Protein AF-A0A0B4XIQ1-F1 (afdb_monomer)

Solvent-accessible surface area (backbone atoms only — not comparable to full-atom values): 6221 Å² total; per-residue (Å²): 138,69,76,20,51,28,39,29,23,47,91,48,35,84,79,38,47,66,51,46,58,60,47,50,54,62,51,46,55,49,48,25,62,77,68,72,46,60,70,89,78,64,60,83,38,84,40,70,35,88,64,92,58,86,68,62,64,44,79,46,84,70,76,81,92,52,90,86,67,38,70,68,58,52,52,52,50,51,53,54,51,51,56,59,49,52,64,45,71,55,66,74,74,73,76,75,80,83,80,131

pLDDT: mean 79.01, std 18.74, range [32.28, 96.19]

Radius of gyration: 15.12 Å; Cα contacts (8 Å, |Δi|>4): 88; chains: 1; bounding box: 27×27×56 Å

Secondary structure (DSSP, 8-state):
---EEEEEETTTHHHHHHHHHHHHHHHHHHHHHHTT--GGG--EEEEEE--SSS-SEEE-------TT--HHHHHHHHHHHHHHHHHHHSGGGSSSSS--

Structure (mmCIF, N/CA/C/O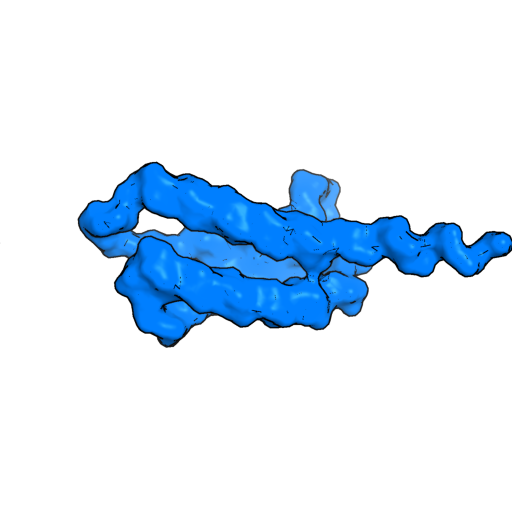 backbone):
data_AF-A0A0B4XIQ1-F1
#
_entry.id   AF-A0A0B4XIQ1-F1
#
loop_
_atom_site.group_PDB
_atom_site.id
_atom_site.type_symbol
_atom_site.label_atom_id
_atom_site.label_alt_id
_atom_site.label_comp_id
_atom_site.label_asym_id
_atom_site.label_entity_id
_atom_site.label_seq_id
_atom_site.pdbx_PDB_ins_code
_atom_site.Cartn_x
_atom_site.Cartn_y
_atom_site.Cartn_z
_atom_site.occupancy
_atom_site.B_iso_or_equiv
_atom_site.auth_seq_id
_atom_site.auth_comp_id
_atom_site.auth_asym_id
_atom_site.auth_atom_id
_atom_site.pdbx_PDB_model_num
ATOM 1 N N . MET A 1 1 ? 9.955 -2.302 13.894 1.00 39.22 1 MET A N 1
ATOM 2 C CA . MET A 1 1 ? 9.408 -1.651 12.689 1.00 39.22 1 MET A CA 1
ATOM 3 C C . MET A 1 1 ? 9.991 -2.413 11.513 1.00 39.22 1 MET A C 1
ATOM 5 O O . MET A 1 1 ? 11.208 -2.444 11.404 1.00 39.22 1 MET A O 1
ATOM 9 N N . LYS A 1 2 ? 9.186 -3.201 10.797 1.00 43.44 2 LYS A N 1
ATOM 10 C CA . LYS A 1 2 ? 9.639 -3.964 9.625 1.00 43.44 2 LYS A CA 1
ATOM 11 C C . LYS A 1 2 ? 8.827 -3.459 8.444 1.00 43.44 2 LYS A C 1
ATOM 13 O O . LYS A 1 2 ? 7.602 -3.553 8.500 1.00 43.44 2 LYS A O 1
ATOM 18 N N . ASP A 1 3 ? 9.520 -2.901 7.463 1.00 44.41 3 ASP A N 1
ATOM 19 C CA . ASP A 1 3 ? 8.952 -2.394 6.219 1.00 44.41 3 ASP A CA 1
ATOM 20 C C . ASP A 1 3 ? 8.116 -3.468 5.512 1.00 44.41 3 ASP A C 1
ATOM 22 O O . ASP A 1 3 ? 8.366 -4.666 5.653 1.00 44.41 3 ASP A O 1
ATOM 26 N N . ALA A 1 4 ? 7.113 -3.019 4.765 1.00 50.34 4 ALA A N 1
ATOM 27 C CA . ALA A 1 4 ? 6.268 -3.822 3.893 1.00 50.34 4 ALA A CA 1
ATOM 28 C C . ALA A 1 4 ? 6.887 -3.833 2.478 1.00 50.34 4 ALA A C 1
ATOM 30 O O . ALA A 1 4 ? 6.814 -2.809 1.787 1.00 50.34 4 ALA A O 1
ATOM 31 N N . PRO A 1 5 ? 7.563 -4.918 2.043 1.00 57.34 5 PRO A N 1
ATOM 32 C CA . PRO A 1 5 ? 8.177 -4.956 0.725 1.00 57.34 5 PRO A CA 1
ATOM 33 C C . PRO A 1 5 ? 7.137 -5.251 -0.358 1.00 57.34 5 PRO A C 1
ATOM 35 O O . PRO A 1 5 ? 6.532 -6.322 -0.403 1.00 57.34 5 PRO A O 1
ATOM 38 N N . SER A 1 6 ? 6.982 -4.314 -1.286 1.00 56.91 6 SER A N 1
ATOM 39 C CA . SER A 1 6 ? 6.456 -4.618 -2.616 1.00 56.91 6 SER A CA 1
ATOM 40 C C . SER A 1 6 ? 7.584 -5.209 -3.465 1.00 56.91 6 SER A C 1
ATOM 42 O O . SER A 1 6 ? 8.683 -4.654 -3.511 1.00 56.91 6 SER A O 1
ATOM 44 N N . ARG A 1 7 ? 7.343 -6.363 -4.092 1.00 67.62 7 ARG A N 1
ATOM 45 C CA . ARG A 1 7 ? 8.291 -7.059 -4.968 1.00 67.62 7 ARG A CA 1
ATOM 46 C C . ARG A 1 7 ? 7.834 -6.900 -6.414 1.00 67.62 7 ARG A C 1
ATOM 48 O O . ARG A 1 7 ? 6.703 -7.254 -6.720 1.00 67.62 7 ARG A O 1
ATOM 55 N N . THR A 1 8 ? 8.682 -6.369 -7.284 1.00 64.44 8 THR A N 1
ATOM 56 C CA . THR A 1 8 ? 8.378 -6.182 -8.717 1.00 64.44 8 THR A CA 1
ATOM 57 C C . THR A 1 8 ? 9.353 -6.996 -9.550 1.00 64.44 8 THR A C 1
ATOM 59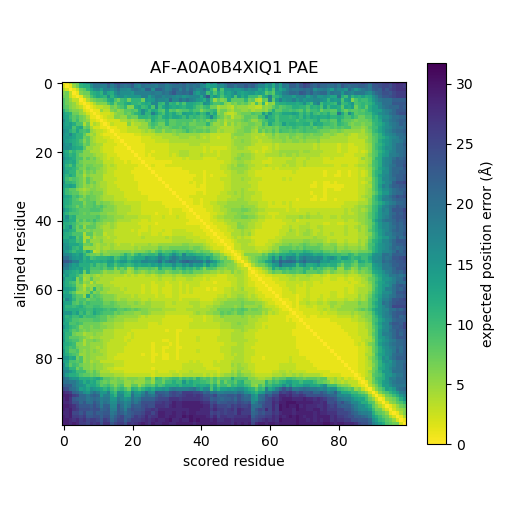 O O . THR A 1 8 ? 10.531 -7.012 -9.219 1.00 64.44 8 THR A O 1
ATOM 62 N N . ASP A 1 9 ? 8.899 -7.654 -10.614 1.00 72.62 9 ASP A N 1
ATOM 63 C CA . ASP A 1 9 ? 9.800 -8.346 -11.541 1.00 72.62 9 ASP A CA 1
ATOM 64 C C . ASP A 1 9 ? 10.871 -7.377 -12.084 1.00 72.62 9 ASP A C 1
ATOM 66 O O . ASP A 1 9 ? 10.548 -6.339 -12.664 1.00 72.62 9 ASP A O 1
ATOM 70 N N . GLU A 1 10 ? 12.147 -7.712 -11.890 1.00 68.75 10 GLU A N 1
ATOM 71 C CA . GLU A 1 10 ? 13.316 -6.944 -12.336 1.00 68.75 10 GLU A CA 1
ATOM 72 C C . GLU A 1 10 ? 13.253 -6.629 -13.836 1.00 68.75 10 GLU A C 1
ATOM 74 O O . GLU A 1 10 ? 13.663 -5.552 -14.261 1.00 68.75 10 GLU A O 1
ATOM 79 N N . THR A 1 11 ? 12.693 -7.531 -14.645 1.00 72.88 11 THR A N 1
ATOM 80 C CA . THR A 1 11 ? 12.578 -7.338 -16.098 1.00 72.88 11 THR A CA 1
ATOM 81 C C . THR A 1 11 ? 11.568 -6.255 -16.486 1.00 72.88 11 THR A C 1
ATOM 83 O O . THR A 1 11 ? 11.680 -5.676 -17.565 1.00 72.88 11 THR A O 1
ATOM 86 N N . LEU A 1 12 ? 10.614 -5.946 -15.603 1.00 74.31 12 LEU A N 1
ATOM 87 C CA . LEU A 1 12 ? 9.602 -4.898 -15.780 1.00 74.31 12 LEU A CA 1
ATOM 88 C C . LEU A 1 12 ? 9.956 -3.625 -15.023 1.00 74.31 12 LEU A C 1
ATOM 90 O O . LEU A 1 12 ? 9.532 -2.535 -15.398 1.00 74.31 12 LEU A O 1
ATOM 94 N N . TYR A 1 13 ? 10.725 -3.750 -13.942 1.00 74.81 13 TYR A N 1
ATOM 95 C CA . TYR A 1 13 ? 10.988 -2.660 -13.018 1.00 74.81 13 TYR A CA 1
ATOM 96 C C . TYR A 1 13 ? 11.466 -1.363 -13.698 1.00 74.81 13 TYR A C 1
ATOM 98 O O . TYR A 1 13 ? 10.937 -0.307 -13.347 1.00 74.81 13 TYR A O 1
ATOM 106 N N . PRO A 1 14 ? 12.368 -1.380 -14.703 1.00 80.88 14 PRO A N 1
ATOM 107 C CA . PRO A 1 14 ? 12.768 -0.160 -15.397 1.00 80.88 14 PRO A CA 1
ATOM 108 C C . PRO A 1 14 ? 11.617 0.599 -16.072 1.00 80.88 14 PRO A C 1
ATOM 110 O O . PRO A 1 14 ? 11.649 1.828 -16.059 1.00 80.88 14 PRO A O 1
ATOM 113 N N . SER A 1 15 ? 10.614 -0.089 -16.637 1.00 80.19 15 SER A N 1
ATOM 114 C CA . SER A 1 15 ? 9.494 0.567 -17.331 1.00 80.19 15 SER A CA 1
ATOM 115 C C . SER A 1 15 ? 8.406 1.043 -16.369 1.00 80.19 15 SER A C 1
ATOM 117 O O . SER A 1 15 ? 7.868 2.134 -16.543 1.00 80.19 15 SER A O 1
ATOM 119 N N . VAL A 1 16 ? 8.134 0.287 -15.298 1.00 81.25 16 VAL A N 1
ATOM 120 C CA . VAL A 1 16 ? 7.016 0.587 -14.385 1.00 81.25 16 VAL A CA 1
ATOM 121 C C . VAL A 1 16 ? 7.406 1.408 -13.151 1.00 81.25 16 VAL A C 1
ATOM 123 O O . VAL A 1 16 ? 6.526 1.931 -12.468 1.00 81.25 16 VAL A O 1
ATOM 126 N N . ARG A 1 17 ? 8.703 1.561 -12.837 1.00 84.12 17 ARG A N 1
ATOM 127 C CA . ARG A 1 17 ? 9.174 2.192 -11.585 1.00 84.12 17 ARG A CA 1
ATOM 128 C C . ARG A 1 17 ? 8.609 3.591 -11.349 1.00 84.12 17 ARG A C 1
ATOM 130 O O . ARG A 1 17 ? 8.203 3.888 -10.227 1.00 84.12 17 ARG A O 1
ATOM 137 N N . GLU A 1 18 ? 8.608 4.467 -12.356 1.00 85.81 18 GLU A N 1
ATOM 138 C CA . GLU A 1 18 ? 8.087 5.831 -12.179 1.00 85.81 18 GLU A CA 1
ATOM 139 C C . GLU A 1 18 ? 6.583 5.837 -11.922 1.00 85.81 18 GLU A C 1
ATOM 141 O O . GLU A 1 18 ? 6.107 6.578 -11.060 1.00 85.81 18 GLU A O 1
ATOM 146 N N . GLN A 1 19 ? 5.842 5.001 -12.648 1.00 86.25 19 GLN A N 1
ATOM 147 C CA . GLN A 1 19 ? 4.399 4.894 -12.493 1.00 86.25 19 GLN A CA 1
ATOM 148 C C . GLN A 1 19 ? 4.046 4.316 -11.120 1.00 86.25 19 GLN A C 1
ATOM 150 O O . GLN A 1 19 ? 3.251 4.907 -10.393 1.00 86.25 19 GLN A O 1
ATOM 155 N N . LEU A 1 20 ? 4.716 3.239 -10.700 1.00 85.00 20 LEU A N 1
ATOM 156 C CA . LEU A 1 20 ? 4.546 2.666 -9.365 1.00 85.00 20 LEU A CA 1
ATOM 157 C C . LEU A 1 20 ? 4.887 3.681 -8.267 1.00 85.00 20 LEU A C 1
ATOM 159 O O . LEU A 1 20 ? 4.128 3.821 -7.310 1.00 85.00 20 LEU A O 1
ATOM 163 N N . ALA A 1 21 ? 5.983 4.434 -8.405 1.00 86.75 21 ALA A N 1
ATOM 164 C CA . ALA A 1 21 ? 6.355 5.462 -7.434 1.00 86.75 21 ALA A CA 1
ATOM 165 C C . ALA A 1 21 ? 5.292 6.569 -7.318 1.00 86.75 21 ALA A C 1
ATOM 167 O O . ALA A 1 21 ? 4.999 7.016 -6.207 1.00 86.75 21 ALA A O 1
ATOM 168 N N . LYS A 1 22 ? 4.679 6.979 -8.439 1.00 89.00 22 LYS A N 1
ATOM 169 C CA . LYS A 1 22 ? 3.556 7.933 -8.442 1.00 89.00 22 LYS A CA 1
ATOM 170 C C . LYS A 1 22 ? 2.323 7.360 -7.748 1.00 89.00 22 LYS A C 1
ATOM 172 O O . LYS A 1 22 ? 1.665 8.092 -7.015 1.00 89.00 22 LYS A O 1
ATOM 177 N N . THR A 1 23 ? 2.048 6.069 -7.916 1.00 90.38 23 THR A N 1
ATOM 178 C CA . THR A 1 23 ? 0.905 5.384 -7.293 1.00 90.38 23 THR A CA 1
ATOM 179 C C . THR A 1 23 ? 1.076 5.170 -5.790 1.00 90.38 23 THR A C 1
ATOM 181 O O . THR A 1 23 ? 0.098 5.237 -5.044 1.00 90.38 23 THR A O 1
ATOM 184 N N . LEU A 1 24 ? 2.307 4.981 -5.302 1.00 90.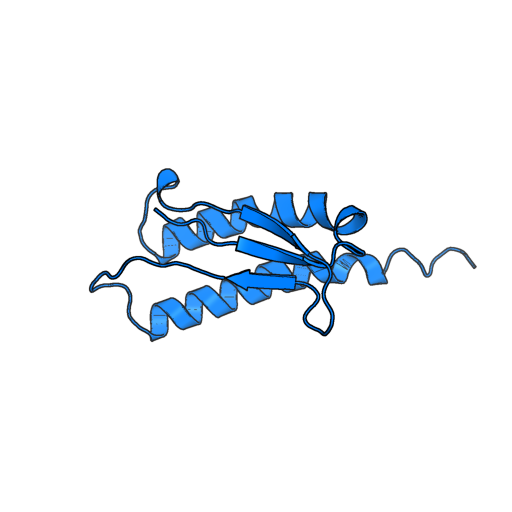19 24 LEU A N 1
ATOM 185 C CA . LEU A 1 24 ? 2.553 4.781 -3.870 1.00 90.19 24 LEU A CA 1
ATOM 186 C C . LEU A 1 24 ? 2.155 5.986 -3.002 1.00 90.19 24 LEU A C 1
ATOM 188 O O . LEU A 1 24 ? 1.787 5.793 -1.845 1.00 90.19 24 LEU A O 1
ATOM 192 N N . GLY A 1 25 ? 2.194 7.211 -3.538 1.00 91.12 25 GLY A N 1
ATOM 193 C CA . GLY A 1 25 ? 1.734 8.409 -2.826 1.00 91.12 25 GLY A CA 1
ATOM 194 C C . GLY A 1 25 ? 0.245 8.328 -2.451 1.00 91.12 25 GLY A C 1
ATOM 195 O O . GLY A 1 25 ? -0.073 8.278 -1.264 1.00 91.12 25 GLY A O 1
ATOM 196 N N . PRO A 1 26 ? -0.667 8.2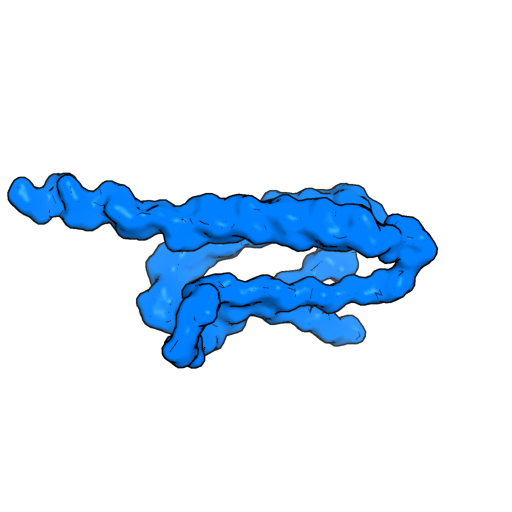31 -3.434 1.00 93.06 26 PRO A N 1
ATOM 197 C CA . PRO A 1 26 ? -2.093 8.016 -3.189 1.00 93.06 26 PRO A CA 1
ATOM 198 C C . PRO A 1 26 ? -2.403 6.763 -2.359 1.00 93.06 26 PRO A C 1
ATOM 200 O O . PRO A 1 26 ? -3.267 6.810 -1.484 1.00 93.06 26 PRO A O 1
ATOM 203 N N . VAL A 1 27 ? -1.682 5.653 -2.576 1.00 93.31 27 VAL A N 1
ATOM 204 C CA . VAL A 1 27 ? -1.856 4.432 -1.767 1.00 93.31 27 VAL A CA 1
ATOM 205 C C . VAL A 1 27 ? -1.519 4.696 -0.300 1.00 93.31 27 VAL A C 1
ATOM 207 O O . VAL A 1 27 ? -2.261 4.261 0.579 1.00 93.31 27 VAL A O 1
ATOM 210 N N . ARG A 1 28 ? -0.447 5.440 -0.006 1.00 94.50 28 ARG A N 1
ATOM 211 C CA . ARG A 1 28 ? -0.112 5.845 1.367 1.00 94.50 28 ARG A CA 1
ATOM 212 C C . ARG A 1 28 ? -1.236 6.645 2.003 1.00 94.50 28 ARG A C 1
ATOM 214 O O . ARG A 1 28 ? -1.605 6.354 3.137 1.00 94.50 28 ARG A O 1
ATOM 221 N N . ASP A 1 29 ? -1.749 7.643 1.295 1.00 94.69 29 ASP A N 1
ATOM 222 C CA . ASP A 1 29 ? -2.769 8.541 1.833 1.00 94.69 29 ASP A CA 1
ATOM 223 C C . ASP A 1 29 ? -4.075 7.768 2.113 1.00 94.69 29 ASP A C 1
ATOM 225 O O . ASP A 1 29 ? -4.679 7.931 3.176 1.00 94.69 29 ASP A O 1
ATOM 229 N N . MET A 1 30 ? -4.437 6.828 1.229 1.00 95.69 30 MET A N 1
ATOM 230 C CA . MET A 1 30 ? -5.537 5.881 1.440 1.00 95.69 30 MET A CA 1
ATOM 231 C C . MET A 1 30 ? -5.300 4.985 2.665 1.00 95.69 30 MET A C 1
ATOM 233 O O . MET A 1 30 ? -6.174 4.890 3.525 1.00 95.69 30 MET A O 1
ATOM 237 N N . LEU A 1 31 ? -4.116 4.379 2.807 1.00 94.94 31 LEU A N 1
ATOM 238 C CA . LEU A 1 31 ? -3.798 3.536 3.968 1.00 94.94 31 LEU A CA 1
ATOM 239 C C . LEU A 1 31 ? -3.839 4.319 5.285 1.00 94.94 31 LEU A C 1
ATOM 241 O O . LEU A 1 31 ? -4.330 3.796 6.285 1.00 94.94 31 LEU A O 1
ATOM 245 N N . CYS A 1 32 ? -3.345 5.560 5.291 1.00 95.12 32 CYS A N 1
ATOM 246 C CA . CYS A 1 32 ? -3.389 6.429 6.468 1.00 95.12 32 CYS A CA 1
ATOM 247 C C . CYS A 1 32 ? -4.833 6.695 6.903 1.00 95.12 32 CYS A C 1
ATOM 249 O O . CYS A 1 32 ? -5.153 6.588 8.088 1.00 95.12 32 CYS A O 1
ATOM 251 N N . HIS A 1 33 ? -5.708 6.976 5.935 1.00 95.50 33 HIS A N 1
ATOM 252 C CA . HIS A 1 33 ? -7.127 7.193 6.179 1.00 95.50 33 HIS A CA 1
ATOM 253 C C . HIS A 1 33 ? -7.821 5.930 6.711 1.00 95.50 33 HIS A C 1
ATOM 255 O O . HIS A 1 33 ? -8.373 5.942 7.811 1.00 95.50 33 HIS A O 1
ATOM 261 N N . GLU A 1 34 ? -7.746 4.821 5.973 1.00 94.81 34 GLU A N 1
ATOM 262 C CA . GLU A 1 34 ? -8.478 3.586 6.289 1.00 94.81 34 GLU A CA 1
ATOM 263 C C . GLU A 1 34 ? -7.996 2.929 7.586 1.00 94.81 34 GLU A C 1
ATOM 265 O O . GLU A 1 34 ? -8.795 2.403 8.359 1.00 94.81 34 GLU A O 1
ATOM 270 N N . LEU A 1 35 ? -6.687 2.967 7.859 1.00 94.12 35 LEU A N 1
ATOM 271 C CA . LEU A 1 35 ? -6.110 2.367 9.065 1.00 94.12 35 LEU A CA 1
ATOM 272 C C . LEU A 1 35 ? -6.029 3.341 10.245 1.00 94.12 35 LEU A C 1
ATOM 274 O O . LEU A 1 35 ? -5.528 2.943 11.305 1.00 94.12 35 LEU A O 1
ATOM 278 N N . SER A 1 36 ? -6.508 4.581 10.066 1.00 94.19 36 SER A N 1
ATOM 279 C CA . SER A 1 36 ? -6.481 5.654 11.067 1.00 94.19 36 SER A CA 1
ATOM 280 C C . SER A 1 36 ? -5.089 5.824 11.687 1.00 94.19 36 SER A C 1
ATOM 282 O O . SER A 1 36 ? -4.892 5.684 12.900 1.00 94.19 36 SER A O 1
ATOM 284 N N . VAL A 1 37 ? -4.095 6.058 10.829 1.00 93.81 37 VAL A N 1
ATOM 285 C CA . VAL A 1 37 ? -2.700 6.282 11.226 1.00 93.81 37 VAL A CA 1
ATOM 286 C C . VAL A 1 37 ? -2.129 7.537 10.584 1.00 93.81 37 VAL A C 1
ATOM 288 O O . VAL A 1 37 ? -2.553 7.949 9.509 1.00 93.81 37 VAL A O 1
ATOM 291 N N . ASP A 1 38 ? -1.114 8.108 11.226 1.00 93.31 38 ASP A N 1
ATOM 292 C CA . ASP A 1 38 ? -0.355 9.216 10.658 1.00 93.31 38 ASP A CA 1
ATOM 293 C C . ASP A 1 38 ? 0.614 8.735 9.570 1.00 93.31 38 ASP A C 1
ATOM 295 O O . ASP A 1 38 ? 1.109 7.606 9.605 1.00 93.31 38 ASP A O 1
ATOM 299 N N . VAL A 1 39 ? 0.973 9.641 8.657 1.00 91.19 39 VAL A N 1
ATOM 300 C CA . VAL A 1 39 ? 1.911 9.401 7.544 1.00 91.19 39 VAL A CA 1
ATOM 301 C C . VAL A 1 39 ? 3.194 8.653 7.952 1.00 91.19 39 VAL A C 1
ATOM 303 O O . VAL A 1 39 ? 3.569 7.724 7.236 1.00 91.19 39 VAL A O 1
ATOM 306 N N . PRO A 1 40 ? 3.868 8.956 9.085 1.00 91.81 40 PRO A N 1
ATOM 307 C CA . PRO A 1 40 ? 5.088 8.244 9.483 1.00 91.81 40 PRO A CA 1
ATOM 308 C C . PRO A 1 40 ? 4.894 6.751 9.797 1.00 91.81 40 PRO A C 1
ATOM 310 O O . PRO A 1 40 ? 5.873 6.003 9.823 1.00 91.81 40 PRO A O 1
ATOM 313 N N . ALA A 1 41 ? 3.657 6.312 10.053 1.00 90.56 41 ALA A N 1
ATOM 314 C CA . ALA A 1 41 ? 3.332 4.913 10.321 1.00 90.56 41 ALA A CA 1
ATOM 315 C C . ALA A 1 41 ? 3.226 4.064 9.042 1.00 90.56 41 ALA A C 1
ATOM 317 O O . ALA A 1 41 ? 3.260 2.835 9.131 1.00 90.56 41 ALA A O 1
ATOM 318 N N . CYS A 1 42 ? 3.106 4.696 7.870 1.00 92.81 42 CYS A N 1
ATOM 319 C CA . CYS A 1 42 ? 3.065 4.026 6.575 1.00 92.81 42 CYS A CA 1
ATOM 320 C C . CYS A 1 42 ? 4.432 4.116 5.889 1.00 92.81 42 CYS A C 1
ATOM 322 O O . CYS A 1 42 ? 4.837 5.172 5.402 1.00 92.81 42 CYS A O 1
ATOM 324 N N . GLN A 1 43 ? 5.133 2.985 5.833 1.00 89.88 43 GLN A N 1
ATOM 325 C CA . GLN A 1 43 ? 6.445 2.852 5.202 1.00 89.88 43 GLN A CA 1
ATOM 326 C C . GLN A 1 43 ? 6.350 1.869 4.039 1.00 89.88 43 GLN A C 1
ATOM 328 O O . GLN A 1 43 ? 5.758 0.798 4.172 1.00 89.88 43 GLN A O 1
ATOM 333 N N . PHE A 1 44 ? 6.943 2.242 2.907 1.00 90.50 44 PHE A N 1
ATOM 334 C CA . PHE A 1 44 ? 6.954 1.437 1.691 1.00 90.50 44 PHE A CA 1
ATOM 335 C C . PHE A 1 44 ? 8.385 1.131 1.293 1.00 90.50 44 PHE A C 1
ATOM 337 O O . PHE A 1 44 ? 9.232 2.025 1.253 1.00 90.50 44 PHE A O 1
ATOM 344 N N . ALA A 1 45 ? 8.618 -0.122 0.923 1.00 87.44 45 ALA A N 1
ATOM 345 C CA . ALA A 1 45 ? 9.819 -0.534 0.223 1.00 87.44 45 ALA A CA 1
ATOM 346 C C . ALA A 1 45 ? 9.416 -1.105 -1.140 1.00 87.44 45 ALA A C 1
ATOM 348 O O . ALA A 1 45 ? 8.493 -1.9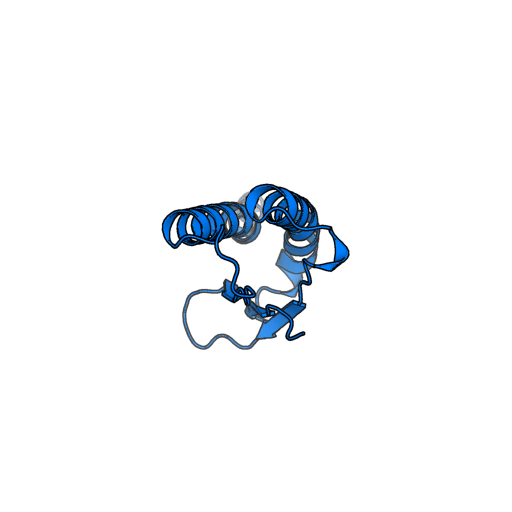17 -1.233 1.00 87.44 45 ALA A O 1
ATOM 349 N N . MET A 1 46 ? 10.104 -0.679 -2.198 1.00 86.56 46 MET A N 1
ATOM 350 C CA . MET A 1 46 ? 9.970 -1.260 -3.533 1.00 86.56 46 MET A CA 1
ATOM 351 C C . MET A 1 46 ? 11.253 -2.016 -3.845 1.00 86.56 46 MET A C 1
ATOM 353 O O . MET A 1 46 ? 12.333 -1.426 -3.885 1.00 86.56 46 MET A O 1
ATOM 357 N N . LEU A 1 47 ? 11.130 -3.331 -3.986 1.00 85.12 47 LEU A N 1
ATOM 358 C CA . LEU A 1 47 ? 12.239 -4.248 -4.192 1.00 85.12 47 LEU A CA 1
ATOM 359 C C . LEU A 1 47 ? 12.068 -4.912 -5.556 1.00 85.12 47 LEU A C 1
ATOM 361 O O . LEU A 1 47 ? 11.103 -5.657 -5.746 1.00 85.12 47 LEU A O 1
ATOM 365 N N . PRO A 1 48 ? 12.966 -4.672 -6.515 1.00 81.88 48 PRO A N 1
ATOM 366 C CA . PRO A 1 48 ? 12.949 -5.459 -7.725 1.00 81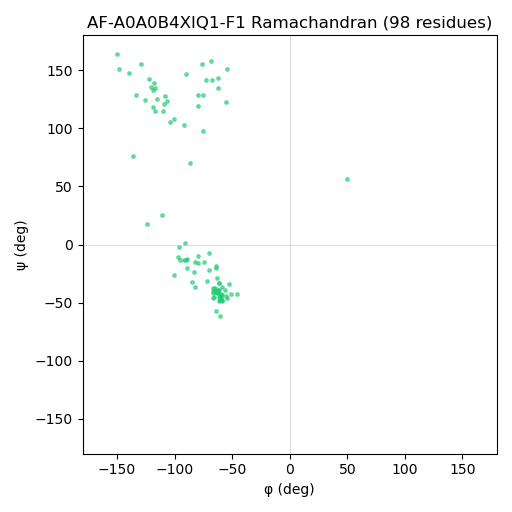.88 48 PRO A CA 1
ATOM 367 C C . PRO A 1 48 ? 13.469 -6.873 -7.416 1.00 81.88 48 PRO A C 1
ATOM 369 O O . PRO A 1 48 ? 14.335 -7.068 -6.556 1.00 81.88 48 PRO A O 1
ATOM 372 N N . VAL A 1 49 ? 12.863 -7.883 -8.032 1.00 81.06 49 VAL A N 1
ATOM 373 C CA . VAL A 1 49 ? 13.154 -9.300 -7.802 1.00 81.06 49 VAL A CA 1
ATOM 374 C C . VAL A 1 49 ? 13.146 -10.055 -9.121 1.00 81.06 49 VAL A C 1
ATOM 376 O O . VAL A 1 49 ? 12.348 -9.769 -10.004 1.00 81.06 49 VAL A O 1
ATOM 379 N N . TYR A 1 50 ? 13.970 -11.091 -9.242 1.00 76.12 50 TYR A N 1
ATOM 380 C CA . TYR A 1 50 ? 13.810 -12.060 -10.323 1.00 76.12 50 TYR A CA 1
ATOM 381 C C . TYR A 1 50 ? 12.620 -12.966 -10.000 1.00 76.12 50 TYR A C 1
ATOM 383 O O . TYR A 1 50 ? 12.734 -13.896 -9.196 1.00 76.12 50 TYR A O 1
ATOM 391 N N . ALA A 1 51 ? 11.462 -12.657 -10.579 1.00 71.81 51 ALA A N 1
ATOM 392 C CA . ALA A 1 51 ? 10.268 -13.472 -10.424 1.00 71.81 51 ALA A CA 1
ATOM 393 C C . ALA A 1 51 ? 10.401 -14.745 -11.276 1.00 71.81 51 ALA A C 1
ATOM 395 O O .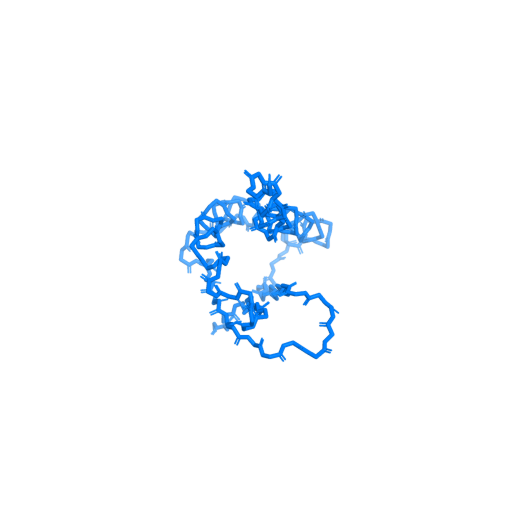 ALA A 1 51 ? 10.735 -14.692 -12.455 1.00 71.81 51 ALA A O 1
ATOM 396 N N . VAL A 1 52 ? 10.168 -15.909 -10.667 1.00 67.75 52 VAL A N 1
ATOM 397 C CA . VAL A 1 52 ? 10.209 -17.207 -11.370 1.00 67.75 52 VAL A CA 1
ATOM 398 C C . VAL A 1 52 ? 8.832 -17.566 -11.953 1.00 67.75 52 VAL A C 1
ATOM 400 O O . VAL A 1 52 ? 8.748 -18.379 -12.869 1.00 67.75 52 VAL A O 1
ATOM 403 N N . LEU A 1 53 ? 7.754 -16.959 -11.439 1.00 68.06 53 LEU A N 1
ATOM 404 C CA . LEU A 1 53 ? 6.351 -17.188 -11.807 1.00 68.06 53 LEU A CA 1
ATOM 405 C C . LEU A 1 53 ? 5.529 -15.900 -11.615 1.00 68.06 53 LEU A C 1
ATOM 407 O O . LEU A 1 53 ? 5.961 -15.001 -10.893 1.00 68.06 53 LEU A O 1
ATOM 411 N N . ASP A 1 54 ? 4.329 -15.846 -12.203 1.00 65.56 54 ASP A N 1
ATOM 412 C CA . ASP A 1 54 ? 3.328 -14.821 -11.880 1.00 65.56 54 ASP A CA 1
ATOM 413 C C . ASP A 1 54 ? 2.895 -14.923 -10.398 1.00 65.56 54 ASP A C 1
ATOM 415 O O . ASP A 1 54 ? 2.772 -16.037 -9.873 1.00 65.56 54 ASP A O 1
ATOM 419 N N . PRO A 1 55 ? 2.633 -13.791 -9.711 1.00 69.31 55 PRO A N 1
ATOM 420 C CA . PRO A 1 55 ? 2.427 -12.453 -10.273 1.00 69.31 55 PRO A CA 1
ATOM 421 C C . PRO A 1 55 ? 3.704 -11.604 -10.421 1.00 69.31 55 PRO A C 1
ATOM 423 O O . PRO A 1 55 ? 4.601 -11.622 -9.581 1.00 69.31 55 PRO A O 1
ATOM 426 N N . ARG A 1 56 ? 3.721 -10.773 -11.473 1.00 76.06 56 ARG A N 1
ATOM 427 C CA . ARG A 1 56 ? 4.785 -9.800 -11.811 1.00 76.06 56 ARG A CA 1
ATOM 428 C C . ARG A 1 56 ? 4.979 -8.673 -10.788 1.00 76.06 56 ARG A C 1
ATOM 430 O O . ARG A 1 56 ? 6.032 -8.037 -10.761 1.00 76.06 56 ARG A O 1
ATOM 437 N N . VAL A 1 57 ? 3.968 -8.426 -9.955 1.00 80.56 57 VAL A N 1
ATOM 438 C CA . VAL A 1 57 ? 4.016 -7.514 -8.807 1.00 80.56 57 VAL A CA 1
ATOM 439 C C . VAL A 1 57 ? 3.389 -8.229 -7.616 1.00 80.56 57 VAL A C 1
ATOM 441 O O . VAL A 1 57 ? 2.277 -8.740 -7.707 1.00 80.56 57 VAL A O 1
ATOM 444 N N . ASN A 1 58 ? 4.094 -8.247 -6.491 1.00 85.62 58 ASN A N 1
ATOM 445 C CA . ASN A 1 58 ? 3.612 -8.765 -5.218 1.00 85.62 58 ASN A CA 1
ATOM 446 C C . ASN A 1 58 ? 3.687 -7.664 -4.160 1.00 85.62 58 ASN A C 1
ATOM 448 O O . ASN A 1 58 ? 4.647 -6.896 -4.124 1.00 85.62 58 ASN A O 1
ATOM 452 N N . VAL A 1 59 ? 2.703 -7.602 -3.269 1.00 88.81 59 VAL A N 1
ATOM 453 C CA . VAL A 1 59 ? 2.651 -6.603 -2.197 1.00 88.81 59 VAL A CA 1
ATOM 454 C C . VAL A 1 59 ? 2.493 -7.313 -0.870 1.00 88.81 59 VAL A C 1
ATOM 456 O O . VAL A 1 59 ? 1.544 -8.063 -0.668 1.00 88.81 59 VAL A O 1
ATOM 459 N N . GLU A 1 60 ? 3.409 -7.052 0.054 1.00 90.00 60 GLU A N 1
ATOM 460 C CA . GLU A 1 60 ? 3.318 -7.559 1.419 1.00 90.00 60 GLU A CA 1
ATOM 461 C C . GLU A 1 60 ? 2.978 -6.413 2.364 1.00 90.00 60 GLU A C 1
ATOM 463 O O . GLU A 1 60 ? 3.671 -5.403 2.370 1.00 90.00 60 GLU A O 1
ATOM 468 N N . LEU A 1 61 ? 1.938 -6.572 3.187 1.00 91.19 61 LEU A N 1
ATOM 469 C CA . LEU A 1 61 ? 1.554 -5.597 4.207 1.00 91.19 61 LEU A CA 1
ATOM 470 C C . LEU A 1 61 ? 1.856 -6.149 5.602 1.00 91.19 61 LEU A C 1
ATOM 472 O O . LEU A 1 61 ? 1.323 -7.178 6.014 1.00 91.19 61 LEU A O 1
ATOM 476 N N . SER A 1 62 ? 2.688 -5.430 6.353 1.00 92.25 62 SER A N 1
ATOM 477 C CA . SER A 1 62 ? 2.976 -5.717 7.759 1.00 92.25 62 SER A CA 1
ATOM 478 C C . SER A 1 62 ? 2.227 -4.718 8.634 1.00 92.25 62 SER A C 1
ATOM 480 O O . SER A 1 62 ? 2.585 -3.543 8.709 1.00 92.25 62 SER A O 1
ATOM 482 N N . ILE A 1 63 ? 1.151 -5.173 9.275 1.00 90.62 63 ILE A N 1
ATOM 483 C CA . ILE A 1 63 ? 0.226 -4.310 10.014 1.00 90.62 63 ILE A CA 1
ATOM 484 C C . ILE A 1 63 ? 0.279 -4.664 11.499 1.00 90.62 63 ILE A C 1
ATOM 486 O O . ILE A 1 63 ? 0.073 -5.809 11.893 1.00 90.62 63 ILE A O 1
ATOM 490 N N . MET A 1 64 ? 0.540 -3.667 12.346 1.00 90.56 64 MET A N 1
ATOM 491 C CA . MET A 1 64 ? 0.538 -3.871 13.798 1.00 90.56 64 MET A CA 1
ATOM 492 C C . MET A 1 64 ? -0.868 -4.183 14.333 1.00 90.56 64 MET A C 1
ATOM 494 O O . MET A 1 64 ? -1.834 -3.575 13.875 1.00 90.56 64 MET A O 1
ATOM 498 N N . PRO A 1 65 ? -1.027 -5.087 15.309 1.00 87.94 65 PRO A N 1
ATOM 499 C CA . PRO A 1 65 ? -2.342 -5.362 15.876 1.00 87.94 65 PRO A CA 1
ATOM 500 C C . PRO A 1 65 ? -2.941 -4.121 16.551 1.00 87.94 65 PRO A C 1
ATOM 502 O O . PRO A 1 65 ? -2.257 -3.429 17.306 1.00 87.94 65 PRO A O 1
ATOM 505 N N . ARG A 1 66 ? -4.223 -3.857 16.290 1.00 92.19 66 ARG A N 1
ATOM 506 C CA . ARG A 1 66 ? -5.073 -2.901 17.016 1.00 92.19 66 ARG A CA 1
ATOM 507 C C . ARG A 1 66 ? -6.513 -3.408 16.999 1.00 92.19 66 ARG A C 1
ATOM 509 O O . ARG A 1 66 ? -6.884 -4.109 16.061 1.00 92.19 66 ARG A O 1
ATOM 516 N N . ALA A 1 67 ? -7.304 -3.073 18.016 1.00 90.06 67 ALA A N 1
ATOM 517 C CA . ALA A 1 67 ? -8.670 -3.582 18.156 1.00 90.06 67 ALA A CA 1
ATOM 518 C C . ALA A 1 67 ? -9.570 -3.170 16.978 1.00 90.06 67 ALA A C 1
ATOM 520 O O . ALA A 1 67 ? -10.415 -3.942 16.537 1.00 90.06 67 ALA A O 1
ATOM 521 N N . GLU A 1 68 ? -9.331 -1.983 16.425 1.00 92.31 68 GLU A N 1
ATOM 522 C CA . GLU A 1 68 ? -10.076 -1.414 15.303 1.00 92.31 68 GLU A CA 1
ATOM 523 C C . GLU A 1 68 ? -9.721 -2.081 13.959 1.00 92.31 68 GLU A C 1
ATOM 525 O O . GLU A 1 68 ? -10.451 -1.942 12.980 1.00 92.31 68 GLU A O 1
ATOM 530 N N . ARG A 1 69 ? -8.614 -2.839 13.894 1.00 93.06 69 ARG A N 1
ATOM 531 C CA . ARG A 1 69 ? -8.135 -3.526 12.682 1.00 93.06 69 ARG A CA 1
ATOM 532 C C . ARG A 1 69 ? -8.794 -4.889 12.544 1.00 93.06 69 ARG A C 1
ATOM 534 O O . ARG A 1 69 ? -8.166 -5.933 12.720 1.00 93.06 69 ARG A O 1
ATOM 541 N N . THR A 1 70 ? -10.086 -4.859 12.249 1.00 95.31 70 THR A N 1
ATOM 542 C CA . THR A 1 70 ? -10.871 -6.067 12.000 1.00 95.31 70 THR A CA 1
ATOM 543 C C . THR A 1 70 ? -10.444 -6.738 10.697 1.00 95.31 70 THR A C 1
ATOM 545 O O . THR A 1 70 ? -9.890 -6.105 9.798 1.00 95.31 70 THR A O 1
ATOM 548 N N . ARG A 1 71 ? -10.736 -8.036 10.567 1.00 94.12 71 ARG A N 1
ATOM 549 C CA . ARG A 1 71 ? -10.464 -8.778 9.332 1.00 94.12 71 ARG A CA 1
ATOM 550 C C . ARG A 1 71 ? -11.112 -8.113 8.118 1.00 94.12 71 ARG A C 1
ATOM 552 O O . ARG A 1 71 ? -10.450 -7.977 7.098 1.00 94.12 71 ARG A O 1
ATOM 559 N N . ASP A 1 72 ? -12.362 -7.679 8.240 1.00 96.19 72 ASP A N 1
ATOM 560 C CA . ASP A 1 72 ? -13.109 -7.085 7.128 1.00 96.19 72 ASP A CA 1
ATOM 561 C C . ASP A 1 72 ? -12.481 -5.769 6.664 1.00 96.19 72 ASP A C 1
ATOM 563 O O . ASP A 1 72 ? -12.318 -5.555 5.462 1.00 96.19 72 ASP A O 1
ATOM 567 N N . LEU A 1 73 ? -12.037 -4.929 7.609 1.00 95.50 73 LEU A N 1
ATOM 568 C CA . LEU A 1 73 ? -11.290 -3.714 7.289 1.00 95.50 73 LEU A CA 1
ATOM 569 C C . LEU A 1 73 ? -9.988 -4.050 6.554 1.00 95.50 73 LEU A C 1
AT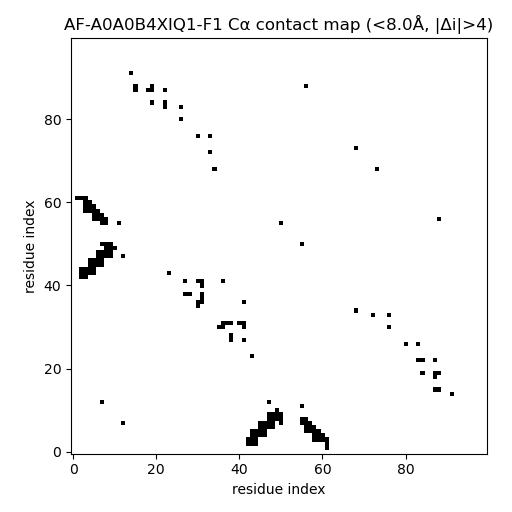OM 571 O O . LEU A 1 73 ? -9.701 -3.467 5.512 1.00 95.50 73 LEU A O 1
ATOM 575 N N . LEU A 1 74 ? -9.215 -5.014 7.063 1.00 95.69 74 LEU A N 1
ATOM 576 C CA . LEU A 1 74 ? -7.941 -5.396 6.454 1.00 95.69 74 LEU A CA 1
ATOM 577 C C . LEU A 1 74 ? -8.121 -5.986 5.050 1.00 95.69 74 LEU A C 1
ATOM 579 O O . LEU A 1 74 ? -7.359 -5.644 4.151 1.00 95.69 74 LEU A O 1
ATOM 583 N N . MET A 1 75 ? -9.141 -6.819 4.833 1.00 95.94 75 MET A N 1
ATOM 584 C CA . MET A 1 75 ? -9.436 -7.371 3.507 1.00 95.94 75 MET A CA 1
ATOM 585 C C . MET A 1 75 ? -9.885 -6.284 2.522 1.00 95.94 75 MET A C 1
ATOM 587 O O . MET A 1 75 ? -9.445 -6.295 1.374 1.00 95.94 75 MET A O 1
ATOM 591 N N . SER A 1 76 ? -10.703 -5.324 2.970 1.00 96.19 76 SER A N 1
ATOM 592 C CA . SER A 1 76 ? -11.100 -4.156 2.170 1.00 96.19 76 SER A CA 1
ATOM 593 C C . SER A 1 76 ? -9.887 -3.314 1.758 1.00 96.19 76 SER A C 1
ATOM 595 O O . SER A 1 76 ? -9.739 -2.953 0.591 1.00 96.19 76 SER A O 1
ATOM 597 N N . VAL A 1 77 ? -8.968 -3.068 2.695 1.00 95.19 77 VAL A N 1
ATOM 598 C CA . VAL A 1 77 ? -7.709 -2.364 2.422 1.00 95.19 77 VAL A CA 1
ATOM 599 C C . VAL A 1 77 ? -6.853 -3.120 1.404 1.00 95.19 77 VAL A C 1
ATOM 601 O O . VAL A 1 77 ? -6.374 -2.506 0.453 1.00 95.19 77 VAL A O 1
ATOM 604 N N . CYS A 1 78 ? -6.686 -4.438 1.551 1.00 94.50 78 CYS A N 1
ATOM 605 C CA . CYS A 1 78 ? -5.925 -5.243 0.592 1.00 94.50 78 CYS A CA 1
ATOM 606 C C . CYS A 1 78 ? -6.505 -5.150 -0.827 1.00 94.50 78 CYS A C 1
ATOM 608 O O . CYS A 1 78 ? -5.744 -4.943 -1.769 1.00 94.50 78 CYS A O 1
ATOM 610 N N . ALA A 1 79 ? -7.832 -5.220 -0.975 1.00 94.56 79 ALA A N 1
ATOM 611 C CA . ALA A 1 79 ? -8.488 -5.092 -2.277 1.00 94.56 79 ALA A CA 1
ATOM 612 C C . ALA A 1 79 ? -8.247 -3.712 -2.919 1.00 94.56 79 ALA A C 1
ATOM 614 O O . ALA A 1 79 ? -7.935 -3.630 -4.105 1.00 94.56 79 ALA A O 1
ATOM 615 N N . LYS A 1 80 ? -8.310 -2.629 -2.130 1.00 94.56 80 LYS A N 1
ATOM 616 C CA . LYS A 1 80 ? -8.010 -1.264 -2.608 1.00 94.56 80 LYS A CA 1
ATOM 617 C C . LYS A 1 80 ? -6.556 -1.116 -3.071 1.00 94.56 80 LYS A C 1
ATOM 619 O O . LYS A 1 80 ? -6.288 -0.439 -4.060 1.00 94.56 80 LYS A O 1
ATOM 624 N N . VAL A 1 81 ? -5.612 -1.732 -2.353 1.00 92.94 81 VAL A N 1
ATOM 625 C CA . VAL A 1 81 ? -4.187 -1.731 -2.732 1.00 92.94 81 VAL A CA 1
ATOM 626 C C . VAL A 1 81 ? -3.969 -2.499 -4.035 1.00 92.94 81 VAL A C 1
ATOM 628 O O . VAL A 1 81 ? -3.259 -2.012 -4.915 1.00 92.94 81 VAL A O 1
ATOM 631 N N . GLU A 1 82 ? -4.585 -3.673 -4.166 1.00 90.81 82 GLU A N 1
ATOM 632 C CA . GLU A 1 82 ? -4.517 -4.490 -5.378 1.00 90.81 82 GLU A CA 1
ATOM 633 C C . GLU A 1 82 ? -5.058 -3.727 -6.593 1.00 90.81 82 GLU A C 1
ATOM 635 O O . GLU A 1 82 ? -4.370 -3.632 -7.608 1.00 90.81 82 GLU A O 1
ATOM 640 N N . GLU A 1 83 ? -6.230 -3.098 -6.468 1.00 91.56 83 GLU A N 1
ATOM 641 C CA . GLU A 1 83 ? -6.842 -2.303 -7.537 1.00 91.56 83 GLU A CA 1
ATOM 642 C C . GLU A 1 83 ? -5.944 -1.138 -7.987 1.00 91.56 83 GLU A C 1
ATOM 644 O O . GLU A 1 83 ? -5.702 -0.965 -9.186 1.00 91.56 83 GLU A O 1
ATOM 649 N N . ALA A 1 84 ? -5.395 -0.372 -7.038 1.00 89.44 84 ALA A N 1
ATOM 650 C CA . ALA A 1 84 ? -4.533 0.771 -7.343 1.00 89.44 84 ALA A CA 1
ATOM 651 C C . ALA A 1 84 ? -3.250 0.360 -8.090 1.00 89.44 84 ALA A C 1
ATOM 653 O O . ALA A 1 84 ? -2.785 1.051 -9.004 1.00 89.44 84 ALA A O 1
ATOM 654 N N . LEU A 1 85 ? -2.664 -0.777 -7.712 1.00 86.75 85 LEU A N 1
ATOM 655 C CA . LEU A 1 85 ? -1.402 -1.244 -8.285 1.00 86.75 85 LEU A CA 1
ATOM 656 C C . LEU A 1 85 ? -1.597 -2.019 -9.590 1.00 86.75 85 LEU A C 1
ATOM 658 O O . LEU A 1 85 ? -0.764 -1.885 -10.487 1.00 86.75 85 LEU A O 1
ATOM 662 N N . ALA A 1 86 ? -2.707 -2.741 -9.750 1.00 84.62 86 ALA A N 1
ATOM 663 C CA . ALA A 1 86 ? -3.057 -3.397 -11.008 1.00 84.62 86 ALA A CA 1
ATOM 664 C C . ALA A 1 86 ? -3.190 -2.380 -12.156 1.00 84.62 86 ALA A C 1
ATOM 666 O O . ALA A 1 86 ? -2.649 -2.595 -13.241 1.00 84.62 86 ALA A O 1
ATOM 667 N N . GLN A 1 87 ? -3.820 -1.229 -11.897 1.00 75.31 87 GLN A N 1
ATOM 668 C CA . GLN A 1 87 ? -3.939 -0.138 -12.876 1.00 75.31 87 GLN A CA 1
ATOM 669 C C . GLN A 1 87 ? -2.573 0.417 -13.302 1.00 75.31 87 GLN A C 1
ATOM 671 O O . GLN A 1 87 ? -2.385 0.795 -14.452 1.00 75.31 87 GLN A O 1
ATOM 676 N N . SER A 1 88 ? -1.598 0.415 -12.393 1.00 71.94 88 SER A N 1
ATOM 677 C CA . SER A 1 88 ? -0.262 0.974 -12.634 1.00 71.94 88 SER A CA 1
ATOM 678 C C . SER A 1 88 ? 0.681 0.012 -13.358 1.00 71.94 88 SER A C 1
ATOM 680 O O . SER A 1 88 ? 1.634 0.457 -13.991 1.00 71.94 88 SER A O 1
ATOM 682 N N . ALA A 1 89 ? 0.429 -1.296 -13.261 1.00 64.38 89 ALA A N 1
ATOM 683 C CA . ALA A 1 89 ? 1.228 -2.341 -13.900 1.00 64.38 89 ALA A CA 1
ATOM 684 C C . ALA A 1 89 ? 0.736 -2.716 -15.317 1.00 64.38 89 ALA A C 1
ATOM 686 O O . ALA A 1 89 ? 1.458 -3.392 -16.046 1.00 64.38 89 ALA A O 1
ATOM 687 N N . CYS A 1 90 ? -0.471 -2.294 -15.721 1.00 54.31 90 CYS A N 1
ATOM 688 C CA . CYS A 1 90 ? -1.067 -2.627 -17.026 1.00 54.31 90 CYS A CA 1
ATOM 689 C C . CYS A 1 90 ? -0.788 -1.619 -18.161 1.00 54.31 90 CYS A C 1
ATOM 691 O O . CYS A 1 90 ? -1.028 -1.956 -19.327 1.00 54.31 90 CYS A O 1
ATOM 693 N N . ASP A 1 91 ? -0.282 -0.417 -17.870 1.00 42.88 91 ASP A N 1
ATOM 694 C CA . ASP A 1 91 ? -0.199 0.676 -18.858 1.00 42.88 91 ASP A CA 1
ATOM 695 C C . ASP A 1 91 ? 0.840 0.474 -19.986 1.00 42.88 91 ASP A C 1
ATOM 697 O O . ASP A 1 91 ? 0.801 1.182 -20.993 1.00 42.88 91 ASP A O 1
ATOM 701 N N . ASP A 1 92 ? 1.680 -0.565 -19.924 1.00 43.19 92 ASP A N 1
ATOM 702 C CA . ASP A 1 92 ? 2.660 -0.872 -20.980 1.00 43.19 92 ASP A CA 1
ATOM 703 C C . ASP A 1 92 ? 2.070 -1.596 -22.212 1.00 43.19 92 ASP A C 1
ATOM 705 O O . ASP A 1 92 ? 2.723 -1.683 -23.253 1.00 43.19 92 ASP A O 1
ATOM 709 N N . THR A 1 93 ? 0.814 -2.067 -22.181 1.00 39.03 93 THR A N 1
ATOM 710 C CA . THR A 1 93 ? 0.264 -2.834 -23.328 1.00 39.03 93 THR A CA 1
ATOM 711 C C . THR A 1 93 ? -0.264 -1.945 -24.468 1.00 39.03 93 THR A C 1
ATOM 713 O O . THR A 1 93 ? -0.473 -2.424 -25.583 1.00 39.03 93 THR A O 1
ATOM 716 N N . LYS A 1 94 ? -0.477 -0.638 -24.249 1.00 32.28 94 LYS A N 1
ATOM 717 C CA . LYS A 1 94 ? -1.052 0.256 -25.281 1.00 32.28 94 LYS A CA 1
ATOM 718 C C . LYS A 1 94 ? -0.040 1.076 -26.086 1.00 32.28 94 LYS A C 1
ATOM 720 O O . LYS A 1 94 ? -0.429 1.631 -27.111 1.00 32.28 94 LYS A O 1
ATOM 725 N N . ALA A 1 95 ? 1.234 1.123 -25.699 1.00 34.72 95 ALA A N 1
ATOM 726 C CA . ALA A 1 95 ? 2.222 1.962 -26.386 1.00 34.72 95 ALA A CA 1
ATOM 727 C C . ALA A 1 95 ? 2.952 1.270 -27.558 1.00 34.72 95 ALA A C 1
ATOM 729 O O . ALA A 1 95 ? 3.588 1.952 -28.356 1.00 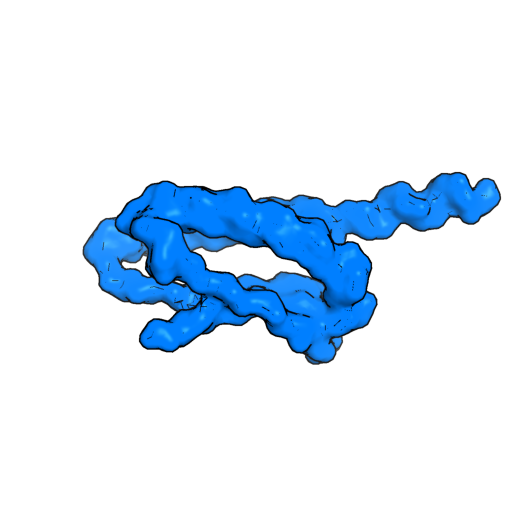34.72 95 ALA A O 1
ATOM 730 N N . GLN A 1 96 ? 2.849 -0.057 -27.707 1.00 36.91 96 GLN A N 1
ATOM 731 C CA . GLN A 1 96 ? 3.607 -0.807 -28.726 1.00 36.91 96 GLN A CA 1
ATOM 732 C C . GLN A 1 96 ? 2.853 -1.096 -30.042 1.00 36.91 96 GLN A C 1
ATOM 734 O O . GLN A 1 96 ? 3.463 -1.609 -30.971 1.00 36.91 96 GLN A O 1
ATOM 739 N N . ASN A 1 97 ? 1.575 -0.716 -30.186 1.00 36.06 97 ASN A N 1
ATOM 740 C CA . ASN A 1 97 ? 0.760 -1.055 -31.372 1.00 36.06 97 ASN A CA 1
ATOM 741 C C . ASN A 1 97 ? 0.393 0.132 -32.292 1.00 36.06 97 ASN A C 1
ATOM 743 O O . ASN A 1 97 ? -0.608 0.063 -33.000 1.00 36.06 97 ASN A O 1
ATOM 747 N N . ILE A 1 98 ? 1.178 1.218 -32.320 1.00 37.62 98 ILE A N 1
ATOM 748 C CA . ILE A 1 98 ? 0.941 2.352 -33.251 1.00 37.62 98 ILE A CA 1
ATOM 749 C C . ILE A 1 98 ? 2.160 2.669 -34.137 1.00 37.62 98 ILE A C 1
ATOM 751 O O . ILE A 1 98 ? 2.247 3.739 -34.731 1.00 37.62 98 ILE A O 1
ATOM 755 N N . ALA A 1 99 ? 3.107 1.739 -34.260 1.00 38.66 99 ALA A N 1
ATOM 756 C CA . ALA A 1 99 ? 4.209 1.853 -35.212 1.00 38.66 99 ALA A CA 1
ATOM 757 C C . ALA A 1 99 ? 4.422 0.513 -35.929 1.00 38.66 99 ALA A C 1
ATOM 759 O O . ALA A 1 99 ? 5.339 -0.239 -35.608 1.00 38.66 99 ALA A O 1
ATOM 760 N N . ALA A 1 100 ? 3.534 0.219 -36.879 1.00 35.88 100 ALA A N 1
ATOM 761 C CA . ALA A 1 100 ? 3.731 -0.764 -37.939 1.00 35.88 100 ALA A CA 1
ATOM 762 C C . ALA A 1 100 ? 3.303 -0.131 -39.267 1.00 35.88 100 ALA A C 1
ATOM 764 O O . ALA A 1 100 ? 2.270 0.580 -39.256 1.00 35.88 100 ALA A O 1
#

Foldseek 3Di:
DDAKEKEAAPVCCVPLVVLVVVLVVVLLVVCCVLVVHDSVVHHYHYHYDNDPDDDRIDTGDDDDDDPSPDPVSVVVSVVVVCVSVVVSSPVVPPPPPPDD

Sequence (100 aa):
MKDAPSRTDETLYPSVREQLAKTLGPVRDMLCHELSVDVPACQFAMLPVYAVLDPRVNVELSIMPRAERTRDLLMSVCAKVEEALAQSACDDTKAQNIAA

Mean predicted aligned error: 8.48 Å

Nearest PDB structures (foldseek):
  2wkf-assembly1_A  TM=7.251E-01  e=8.536E-02  Plasmodium falciparum 3D7
  3n4h-assembly1_A  TM=7.773E-01  e=1.753E-01  Corynebacterium glutamicum
  7ms0-assembly1_A  TM=7.604E-01  e=2.278E-01  Corynebacterium glutamicum
  7m58-assembly1_C  TM=6.163E-01  e=1.753E-01  Corynebacterium halotolerans YIM 70093 = DSM 44683
  8dq6-assembly1_C  TM=5.604E-01  e=5.332E-01  Arabidopsis thaliana

Organism: NCBI:txid1041138